Protein AF-A0A803MYC2-F1 (afdb_monomer_lite)

Foldseek 3Di:
DADDDPAQVVAEAEQEDDPPREAEAPEADEDERHEFEYAPEENYEYAFYEYEYENHEQYYDDDPVLQRYEHAEYEYAWDPPDPDDDPPRQTYKYWFFFYFYYTHPYNYHYDHQWDKAPWDWDDDPVTIGITIMTGHDD

InterPro domains:
  IPR045140 SHC SH2 domain-binding protein 1-like [PTHR14695] (2-137)

Structure (mmCIF, N/CA/C/O backbone):
data_AF-A0A803MYC2-F1
#
_entry.id   AF-A0A803MYC2-F1
#
loop_
_atom_site.group_PDB
_atom_site.id
_atom_site.type_symbol
_atom_site.label_atom_id
_atom_site.label_alt_id
_atom_site.label_comp_id
_atom_site.label_asym_id
_atom_site.label_entity_id
_atom_site.label_seq_id
_atom_site.pdbx_PDB_ins_code
_atom_site.Cartn_x
_atom_site.Cartn_y
_atom_site.Cartn_z
_atom_site.occupancy
_atom_site.B_iso_or_equiv
_atom_site.auth_seq_id
_atom_site.auth_comp_id
_atom_site.auth_asym_id
_atom_site.auth_atom_id
_atom_site.pdbx_PDB_model_num
ATOM 1 N N . MET A 1 1 ? 11.290 4.005 11.346 1.00 77.44 1 MET A N 1
ATOM 2 C CA . MET A 1 1 ? 9.933 3.462 11.573 1.00 77.44 1 MET A CA 1
ATOM 3 C C . MET A 1 1 ? 8.982 4.638 11.645 1.00 77.44 1 MET A C 1
ATOM 5 O O . MET A 1 1 ? 9.393 5.660 12.182 1.00 77.44 1 MET A O 1
ATOM 9 N N . ILE A 1 2 ? 7.780 4.513 11.087 1.00 86.00 2 ILE A N 1
ATOM 10 C CA . ILE A 1 2 ? 6.741 5.554 11.081 1.00 86.00 2 ILE A CA 1
ATOM 11 C C . ILE A 1 2 ? 5.436 4.934 11.599 1.00 86.00 2 ILE A C 1
ATOM 13 O O . ILE A 1 2 ? 5.123 3.794 11.249 1.00 86.00 2 ILE A O 1
ATOM 17 N N . GLY A 1 3 ? 4.687 5.681 12.412 1.00 86.19 3 GLY A N 1
ATOM 18 C CA . GLY A 1 3 ? 3.484 5.202 13.101 1.00 86.19 3 GLY A CA 1
ATOM 19 C C . GLY A 1 3 ? 3.797 4.582 14.466 1.00 86.19 3 GLY A C 1
ATOM 20 O O . GLY A 1 3 ? 4.847 4.869 15.043 1.00 86.19 3 GLY A O 1
ATOM 21 N N . GLY A 1 4 ? 2.891 3.741 14.975 1.00 77.50 4 GLY A N 1
ATOM 22 C CA . GLY A 1 4 ? 3.041 3.084 16.282 1.00 77.50 4 GLY A CA 1
ATOM 23 C C . GLY A 1 4 ? 1.896 3.291 17.277 1.00 77.50 4 GLY A C 1
ATOM 24 O O . GLY A 1 4 ? 2.121 3.080 18.465 1.00 77.50 4 GLY A O 1
ATOM 25 N N . GLY A 1 5 ? 0.701 3.691 16.822 1.00 76.12 5 GLY A N 1
ATOM 26 C CA . GLY A 1 5 ? -0.511 3.614 17.654 1.00 76.12 5 GLY A CA 1
ATOM 27 C C . GLY A 1 5 ? -0.858 2.164 18.009 1.00 76.12 5 GLY A C 1
ATOM 28 O O . GLY A 1 5 ? -0.330 1.234 17.396 1.00 76.12 5 GLY A O 1
ATOM 29 N N . GLU A 1 6 ? -1.748 1.932 18.970 1.00 76.88 6 GLU A N 1
ATOM 30 C CA . GLU A 1 6 ? -2.264 0.576 19.220 1.00 76.88 6 GLU A CA 1
ATOM 31 C C . GLU A 1 6 ? -3.170 0.122 18.070 1.00 76.88 6 GLU A C 1
ATOM 33 O O . GLU A 1 6 ? -3.125 -1.040 17.657 1.00 76.88 6 GLU A O 1
ATOM 38 N N . LEU A 1 7 ? -3.917 1.068 17.496 1.00 80.56 7 LEU A N 1
ATOM 39 C CA . LEU A 1 7 ? -4.782 0.879 16.337 1.00 80.56 7 LEU A CA 1
ATOM 40 C C . LEU A 1 7 ? -4.379 1.841 15.207 1.00 80.56 7 LEU A C 1
ATOM 42 O O . LEU A 1 7 ? -3.994 2.981 15.475 1.00 80.56 7 LEU A O 1
ATOM 46 N N . PRO A 1 8 ? -4.476 1.432 13.928 1.00 71.00 8 PRO A N 1
ATOM 47 C CA . PRO A 1 8 ? -4.111 2.300 12.811 1.00 71.00 8 PRO A CA 1
ATOM 48 C C . PRO A 1 8 ? -4.949 3.578 12.719 1.00 71.00 8 PRO A C 1
ATOM 50 O O . PRO A 1 8 ? -4.474 4.573 12.180 1.00 71.00 8 PRO A O 1
ATOM 53 N N . GLU A 1 9 ? -6.175 3.586 13.233 1.00 81.50 9 GLU A N 1
ATOM 54 C CA . GLU A 1 9 ? -7.069 4.748 13.225 1.00 81.50 9 GLU A CA 1
ATOM 55 C C . GLU A 1 9 ? -6.593 5.895 14.131 1.00 81.50 9 GLU A C 1
ATOM 57 O O . GLU A 1 9 ? -7.006 7.036 13.935 1.00 81.50 9 GLU A O 1
ATOM 62 N N . GLU A 1 10 ? -5.709 5.624 15.094 1.00 82.69 10 GLU A N 1
ATOM 63 C CA . GLU A 1 10 ? -5.234 6.627 16.057 1.00 82.69 10 GLU A CA 1
ATO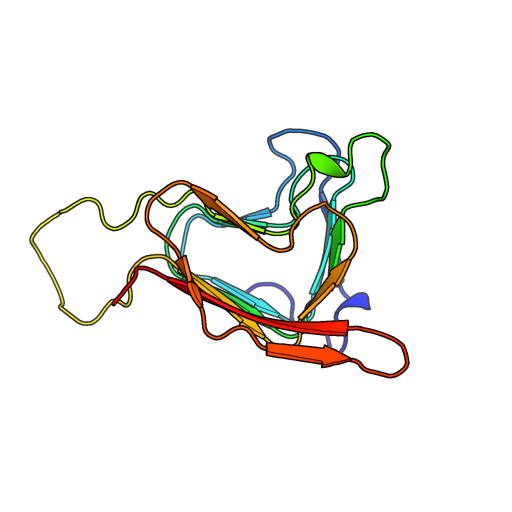M 64 C C . GLU A 1 10 ? -4.284 7.647 15.430 1.00 82.69 10 GLU A C 1
ATOM 66 O O . GLU A 1 10 ? -4.186 8.782 15.891 1.00 82.69 10 GLU A O 1
ATOM 71 N N . THR A 1 11 ? -3.573 7.258 14.370 1.00 86.75 11 THR A N 1
ATOM 72 C CA . THR A 1 11 ? -2.684 8.154 13.631 1.00 86.75 11 THR A CA 1
ATOM 73 C C . THR A 1 11 ? -3.072 8.127 12.161 1.00 86.75 11 THR A C 1
ATOM 75 O O . THR A 1 11 ? -2.972 7.095 11.501 1.00 86.75 11 THR A O 1
ATOM 78 N N . THR A 1 12 ? -3.506 9.274 11.637 1.00 90.38 12 THR A N 1
ATOM 79 C CA . THR A 1 12 ? -3.902 9.415 10.232 1.00 90.38 12 THR A CA 1
ATOM 80 C C . THR A 1 12 ? -2.995 10.408 9.516 1.00 90.38 12 THR A C 1
ATOM 82 O O . THR A 1 12 ? -2.857 11.550 9.950 1.00 90.38 12 THR A O 1
ATOM 85 N N . LEU A 1 13 ? -2.411 9.984 8.396 1.00 89.62 13 LEU A N 1
ATOM 86 C CA . LEU A 1 13 ? -1.796 10.869 7.411 1.00 89.62 13 LEU A CA 1
ATOM 87 C C . LEU A 1 13 ? -2.762 11.078 6.247 1.00 89.62 13 LEU A C 1
ATOM 89 O O . LEU A 1 13 ? -3.316 10.115 5.715 1.00 89.62 13 LEU A O 1
ATOM 93 N N . LEU A 1 14 ? -2.941 12.335 5.850 1.00 89.38 14 LEU A N 1
ATOM 94 C CA . LEU A 1 14 ? -3.751 12.712 4.699 1.00 89.38 14 LEU A CA 1
ATOM 95 C C . LEU A 1 14 ? -2.841 13.207 3.573 1.00 89.38 14 LEU A C 1
ATOM 97 O O . LEU A 1 14 ? -2.178 14.235 3.701 1.00 89.38 14 LEU A O 1
ATOM 101 N N . CYS A 1 15 ? -2.845 12.473 2.469 1.00 85.69 15 CYS A N 1
ATOM 102 C CA . CYS A 1 15 ? -2.238 12.837 1.202 1.00 85.69 15 CYS A CA 1
ATOM 103 C C . CYS A 1 15 ? -3.274 13.626 0.387 1.00 85.69 15 CYS A C 1
ATOM 105 O O . CYS A 1 15 ? -4.221 13.054 -0.159 1.00 85.69 15 CYS A O 1
ATOM 107 N N . SER A 1 16 ? -3.115 14.950 0.343 1.00 79.25 16 SER A N 1
ATOM 108 C CA . SER A 1 16 ? -3.983 15.849 -0.427 1.00 79.25 16 SER A CA 1
ATOM 109 C C . SER A 1 16 ? -3.847 15.625 -1.939 1.00 79.25 16 SER A C 1
ATOM 111 O O . SER A 1 16 ? -2.982 14.889 -2.406 1.00 79.25 16 SER A O 1
ATOM 113 N N . ARG A 1 17 ? -4.683 16.272 -2.754 1.00 73.88 17 ARG A N 1
ATOM 114 C CA . ARG A 1 17 ? -4.550 16.211 -4.221 1.00 73.88 17 ARG A CA 1
ATOM 115 C C . ARG A 1 17 ? -3.203 16.779 -4.688 1.00 73.88 17 ARG A C 1
ATOM 117 O O . ARG A 1 17 ? -2.842 17.887 -4.301 1.00 73.88 17 ARG A O 1
ATOM 124 N N . GLY A 1 18 ? -2.499 16.051 -5.555 1.00 62.53 18 GLY A N 1
ATOM 125 C CA . GLY A 1 18 ? -1.234 16.496 -6.153 1.00 62.53 18 GLY A CA 1
ATOM 126 C C . GLY A 1 18 ? -0.201 15.377 -6.284 1.00 62.53 18 GLY A C 1
ATOM 127 O O . GLY A 1 18 ? -0.225 14.400 -5.541 1.00 62.53 18 GLY A O 1
ATOM 128 N N . THR A 1 19 ? 0.722 15.512 -7.240 1.00 52.34 19 THR A N 1
ATOM 129 C CA . THR A 1 19 ? 1.775 14.512 -7.506 1.00 52.34 19 THR A CA 1
ATOM 130 C C . THR A 1 19 ? 2.791 14.381 -6.372 1.00 52.34 19 THR A C 1
ATOM 132 O O . THR A 1 19 ? 3.382 13.315 -6.219 1.00 52.34 19 THR A O 1
ATOM 135 N N . ASP A 1 20 ? 2.947 15.430 -5.561 1.00 61.88 20 ASP A N 1
ATOM 136 C CA . ASP A 1 20 ? 3.912 15.497 -4.453 1.00 61.88 20 ASP A CA 1
ATOM 137 C C . ASP A 1 20 ? 3.291 15.116 -3.100 1.00 61.88 20 ASP A C 1
ATOM 139 O O . ASP A 1 20 ? 3.931 15.224 -2.057 1.00 61.88 20 ASP A O 1
ATOM 143 N N . SER A 1 21 ? 2.027 14.690 -3.096 1.00 73.69 21 SER A N 1
ATOM 144 C CA . SER A 1 21 ? 1.264 14.521 -1.860 1.00 73.69 21 SER A CA 1
ATOM 145 C C . SER A 1 21 ? 1.349 13.121 -1.258 1.00 73.69 21 SER A C 1
ATOM 147 O O . SER A 1 21 ? 0.896 12.920 -0.133 1.00 73.69 21 SER A O 1
ATOM 149 N N . ALA A 1 22 ? 1.902 12.145 -1.984 1.00 83.62 22 ALA A N 1
ATOM 150 C CA . ALA A 1 22 ? 2.085 10.790 -1.471 1.00 83.62 22 ALA A CA 1
ATOM 151 C C . ALA A 1 22 ? 3.172 10.753 -0.389 1.00 83.62 22 ALA A C 1
ATOM 153 O O . ALA A 1 22 ? 4.143 11.509 -0.435 1.00 83.62 22 ALA A O 1
ATOM 154 N N . LEU A 1 23 ? 3.063 9.814 0.555 1.00 89.81 23 LEU A N 1
ATOM 155 C CA . LEU A 1 23 ? 4.170 9.554 1.469 1.00 89.81 23 LEU A CA 1
ATOM 156 C C . LEU A 1 23 ? 5.293 8.857 0.686 1.00 89.81 23 LEU A C 1
ATOM 158 O O . LEU A 1 23 ? 5.188 7.672 0.353 1.00 89.81 23 LEU A O 1
ATOM 162 N N . GLU A 1 24 ? 6.345 9.609 0.361 1.00 92.38 24 GLU A N 1
ATOM 163 C CA . GLU A 1 24 ? 7.475 9.129 -0.433 1.00 92.38 24 GLU A CA 1
ATOM 164 C C . GLU A 1 24 ? 8.565 8.485 0.436 1.00 92.38 24 GLU A C 1
ATOM 166 O O . GLU A 1 24 ? 9.041 9.037 1.429 1.00 92.38 24 GLU A O 1
ATOM 171 N N . LEU A 1 25 ? 8.962 7.277 0.043 1.00 92.12 25 LEU A N 1
ATOM 172 C CA . LEU A 1 25 ? 9.864 6.392 0.768 1.00 92.12 25 LEU A CA 1
ATOM 173 C C . LEU A 1 25 ? 11.133 6.193 -0.067 1.00 92.12 25 LEU A C 1
ATOM 175 O O . LEU A 1 25 ? 11.157 5.413 -1.023 1.00 92.12 25 LEU A O 1
ATOM 179 N N . LEU A 1 26 ? 12.188 6.917 0.311 1.00 90.69 26 LEU A N 1
ATOM 180 C CA . LEU A 1 26 ? 13.483 6.946 -0.384 1.00 90.69 26 LEU A CA 1
ATOM 181 C C . LEU A 1 26 ? 14.527 5.979 0.206 1.00 90.69 26 LEU A C 1
ATOM 183 O O . LEU A 1 26 ? 15.666 5.933 -0.260 1.00 90.69 26 LEU A O 1
ATOM 187 N N . SER A 1 27 ? 14.170 5.240 1.255 1.00 89.00 27 SER A N 1
ATOM 188 C CA . SER A 1 27 ? 15.051 4.297 1.942 1.00 89.00 27 SER A CA 1
ATOM 189 C C . SER A 1 27 ? 14.252 3.187 2.622 1.00 89.00 27 SER A C 1
ATOM 191 O O . SER A 1 27 ? 13.026 3.256 2.745 1.00 89.00 27 SER A O 1
ATOM 193 N N . THR A 1 28 ? 14.964 2.164 3.104 1.00 92.50 28 THR A N 1
ATOM 194 C CA . THR A 1 28 ? 14.363 1.077 3.879 1.00 92.50 28 THR A CA 1
ATOM 195 C C . THR A 1 28 ? 13.626 1.620 5.097 1.00 92.50 28 THR A C 1
ATOM 197 O O . THR A 1 28 ? 14.217 2.251 5.975 1.00 92.50 28 THR A O 1
ATOM 200 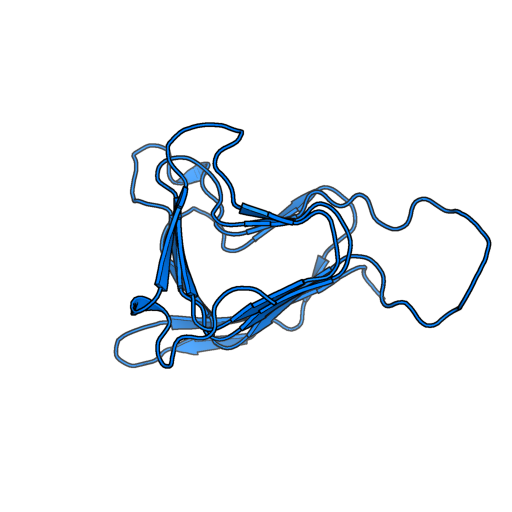N N . CYS A 1 29 ? 12.331 1.333 5.178 1.00 92.12 29 CYS A N 1
ATOM 201 C CA . CYS A 1 29 ? 11.473 1.824 6.239 1.00 92.12 29 CYS A CA 1
ATOM 202 C C . CYS A 1 29 ? 10.401 0.798 6.600 1.00 92.12 29 CYS A C 1
ATOM 204 O O . CYS A 1 29 ? 9.988 -0.034 5.794 1.00 92.12 29 CYS A O 1
ATOM 206 N N . LYS A 1 30 ? 9.923 0.906 7.837 1.00 95.50 30 LYS A N 1
ATOM 207 C CA . LYS A 1 30 ? 8.765 0.178 8.337 1.00 95.50 30 LYS A CA 1
ATOM 208 C C . LYS A 1 30 ? 7.687 1.177 8.736 1.00 95.50 30 LYS A C 1
ATOM 210 O O . LYS A 1 30 ? 7.971 2.081 9.528 1.00 95.50 30 LYS A O 1
ATOM 215 N N . ILE A 1 31 ? 6.486 0.983 8.213 1.00 95.25 31 ILE A N 1
ATOM 216 C CA . ILE A 1 31 ? 5.272 1.710 8.569 1.00 95.25 31 ILE A CA 1
ATOM 217 C C . ILE A 1 31 ? 4.376 0.735 9.324 1.00 95.25 31 ILE A C 1
ATOM 219 O O . ILE A 1 31 ? 4.105 -0.359 8.823 1.00 95.25 31 ILE A O 1
ATOM 223 N N . THR A 1 32 ? 3.953 1.109 10.529 1.00 95.56 32 THR A N 1
ATOM 224 C CA . THR A 1 32 ? 3.104 0.254 11.365 1.00 95.56 32 THR A CA 1
ATOM 225 C C . THR A 1 32 ? 1.973 1.019 12.008 1.00 95.56 32 THR A C 1
ATOM 227 O O . THR A 1 32 ? 2.204 2.134 12.475 1.00 95.56 32 THR A O 1
ATOM 230 N N . ASN A 1 33 ? 0.808 0.383 12.131 1.00 93.81 33 ASN A N 1
ATOM 231 C CA . ASN A 1 33 ? -0.324 0.893 12.909 1.00 93.81 33 ASN A CA 1
ATOM 232 C C . ASN A 1 33 ? -0.620 2.358 12.559 1.00 93.81 33 ASN A C 1
ATOM 234 O O . ASN A 1 33 ? -0.600 3.247 13.411 1.00 93.81 33 ASN A O 1
ATOM 238 N N . LEU A 1 34 ? -0.818 2.599 11.263 1.00 94.31 34 LEU A N 1
ATOM 239 C CA . LEU A 1 34 ? -1.053 3.917 10.694 1.00 94.31 34 LEU A CA 1
ATOM 240 C C . LEU A 1 34 ? -2.179 3.846 9.663 1.00 94.31 34 LEU A C 1
ATOM 242 O O . LEU A 1 34 ? -2.250 2.893 8.881 1.00 94.31 34 LEU A O 1
ATOM 246 N N . THR A 1 35 ? -3.012 4.881 9.625 1.00 95.06 35 THR A N 1
ATOM 247 C CA . THR A 1 35 ? -3.931 5.138 8.518 1.00 95.06 35 THR A CA 1
ATOM 248 C C . THR A 1 35 ? -3.302 6.141 7.558 1.00 95.06 35 THR A C 1
ATOM 250 O O . THR A 1 35 ? -2.866 7.213 7.971 1.00 95.06 35 THR A O 1
ATOM 253 N N . VAL A 1 36 ? -3.267 5.818 6.268 1.00 94.00 36 VAL A N 1
ATOM 254 C CA . VAL A 1 36 ? -2.875 6.757 5.210 1.00 94.00 36 VAL A CA 1
ATOM 255 C C . VAL A 1 36 ? -4.037 6.879 4.240 1.00 94.00 36 VAL A C 1
ATOM 257 O O . VAL A 1 36 ? -4.502 5.870 3.709 1.00 94.00 36 VAL A O 1
ATOM 260 N N . LYS A 1 37 ? -4.516 8.105 4.037 1.00 92.81 37 LYS A N 1
ATOM 261 C CA . LYS A 1 37 ? -5.617 8.413 3.123 1.00 92.81 37 LYS A CA 1
ATOM 262 C C . LYS A 1 37 ? -5.119 9.240 1.951 1.00 92.81 37 LYS A C 1
ATOM 264 O O . LYS A 1 37 ? -4.343 10.163 2.174 1.00 92.81 37 LYS A O 1
ATOM 269 N N . ALA A 1 38 ? -5.577 8.948 0.741 1.00 89.94 38 ALA A N 1
ATOM 270 C CA . ALA A 1 38 ? -5.231 9.702 -0.462 1.00 89.94 38 ALA A CA 1
ATOM 271 C C . ALA A 1 38 ? -6.485 10.057 -1.268 1.00 89.94 38 ALA A C 1
ATOM 273 O O . ALA A 1 38 ? -7.266 9.165 -1.581 1.00 89.94 38 ALA A O 1
ATOM 274 N N . GLU A 1 39 ? -6.655 11.333 -1.628 1.00 83.00 39 GLU A N 1
ATOM 275 C CA . GLU A 1 39 ? -7.837 11.805 -2.376 1.00 83.00 39 GLU A CA 1
ATOM 276 C C . GLU A 1 39 ? -7.720 11.563 -3.896 1.00 83.00 39 GLU A C 1
ATOM 278 O O . GLU A 1 39 ? -8.639 11.059 -4.524 1.00 83.00 39 GLU A O 1
ATOM 283 N N . LEU A 1 40 ? -6.573 11.894 -4.508 1.00 78.38 40 LEU A N 1
ATOM 284 C CA . LEU A 1 40 ? -6.288 11.668 -5.937 1.00 78.38 40 LEU A CA 1
ATOM 285 C C . LEU A 1 40 ? -4.821 11.266 -6.112 1.00 78.38 40 LEU A C 1
ATOM 287 O O . LEU A 1 40 ? -3.967 12.095 -6.435 1.00 78.38 40 LEU A O 1
ATOM 291 N N . GLY A 1 41 ? -4.514 9.995 -5.848 1.00 82.81 41 GLY A N 1
ATOM 292 C CA . GLY A 1 41 ? -3.152 9.479 -5.941 1.00 82.81 41 GLY A CA 1
ATOM 293 C C . GLY A 1 41 ? -2.937 8.167 -5.195 1.00 82.81 41 GLY A C 1
ATOM 294 O O . GLY A 1 41 ? -3.861 7.384 -4.976 1.00 82.81 41 GLY A O 1
ATOM 295 N N . CYS A 1 42 ? -1.683 7.927 -4.813 1.00 88.50 42 CYS A N 1
ATOM 296 C CA . CYS A 1 42 ? -1.292 6.785 -3.993 1.00 88.50 42 CYS A CA 1
ATOM 297 C C . CYS A 1 42 ? -1.087 7.200 -2.535 1.00 88.50 42 CYS A C 1
ATOM 299 O O . CYS A 1 42 ? -0.735 8.341 -2.246 1.00 88.50 42 CYS A O 1
ATOM 301 N N . CYS A 1 43 ? -1.285 6.260 -1.613 1.00 93.38 43 CYS A N 1
ATOM 302 C CA . CYS A 1 43 ? -0.957 6.465 -0.205 1.00 93.38 43 CYS A CA 1
ATOM 303 C C . CYS A 1 43 ? 0.564 6.461 -0.009 1.00 93.38 43 CYS A C 1
ATOM 305 O O . CYS A 1 43 ? 1.117 7.308 0.690 1.00 93.38 43 CYS A O 1
ATOM 307 N N . LEU A 1 44 ? 1.238 5.489 -0.631 1.00 94.50 44 LEU A N 1
ATOM 308 C CA . LEU A 1 44 ? 2.658 5.218 -0.440 1.00 94.50 44 LEU A CA 1
ATOM 309 C C . LEU A 1 44 ? 3.377 5.160 -1.787 1.00 94.50 44 LEU A C 1
ATOM 311 O O . LEU A 1 44 ? 3.036 4.336 -2.641 1.00 94.50 44 LEU A O 1
ATOM 315 N N . LEU A 1 45 ? 4.423 5.973 -1.927 1.00 93.62 45 LEU A N 1
ATOM 316 C CA . LEU A 1 45 ? 5.314 5.970 -3.082 1.00 93.62 45 LEU A CA 1
ATOM 317 C C . LEU A 1 45 ? 6.692 5.442 -2.678 1.00 93.62 45 LEU A C 1
ATOM 319 O O . LEU A 1 45 ? 7.503 6.139 -2.078 1.00 93.62 45 LEU A O 1
ATOM 323 N N . HIS A 1 46 ? 6.971 4.192 -3.021 1.00 93.44 46 HIS A N 1
ATOM 324 C CA . HIS A 1 46 ? 8.243 3.538 -2.748 1.00 93.44 46 HIS A CA 1
ATOM 325 C C . HIS A 1 46 ? 9.233 3.751 -3.900 1.00 93.44 46 HIS A C 1
ATOM 327 O O . HIS A 1 46 ? 8.941 3.423 -5.054 1.00 93.44 46 HIS A O 1
ATOM 333 N N . ARG A 1 47 ? 10.415 4.293 -3.596 1.00 91.06 47 ARG A N 1
ATOM 334 C CA . ARG A 1 47 ? 11.450 4.632 -4.589 1.00 91.06 47 ARG A CA 1
ATOM 335 C C . ARG A 1 47 ? 12.719 3.797 -4.453 1.00 91.06 47 ARG A C 1
ATOM 337 O O . ARG A 1 47 ? 13.390 3.584 -5.457 1.00 91.06 47 ARG A O 1
ATOM 344 N 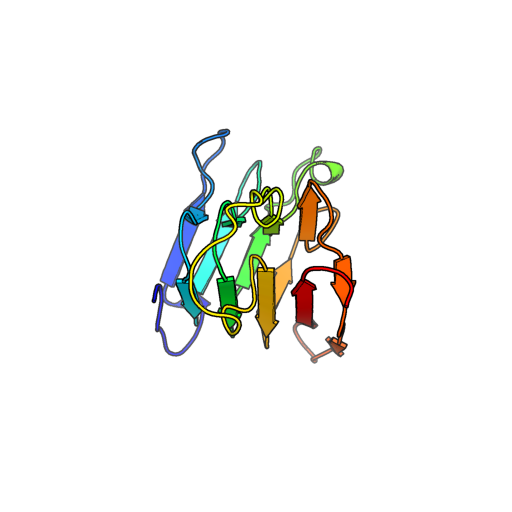N . SER A 1 48 ? 13.062 3.356 -3.241 1.00 89.25 48 SER A N 1
ATOM 345 C CA . SER A 1 48 ? 14.318 2.652 -2.948 1.00 89.25 48 SER A CA 1
ATOM 346 C C . SER A 1 48 ? 14.270 1.956 -1.582 1.00 89.25 48 SER A C 1
ATOM 348 O O . SER A 1 48 ? 13.664 2.473 -0.641 1.00 89.25 48 SER A O 1
ATOM 350 N N . GLY A 1 49 ? 14.976 0.832 -1.454 1.00 90.44 49 GLY A N 1
ATOM 351 C CA . GLY A 1 49 ? 15.097 0.045 -0.233 1.00 90.44 49 GLY A CA 1
ATOM 352 C C . GLY A 1 49 ? 13.977 -0.978 -0.034 1.00 90.44 49 GLY A C 1
ATOM 353 O O . GLY A 1 49 ? 13.308 -1.426 -0.968 1.00 90.44 49 GLY A O 1
ATOM 354 N N . ARG A 1 50 ? 13.800 -1.396 1.223 1.00 92.06 50 ARG A N 1
ATOM 355 C CA . ARG A 1 50 ? 12.714 -2.287 1.647 1.00 92.06 50 ARG A CA 1
ATOM 356 C C . ARG A 1 50 ? 11.633 -1.500 2.381 1.00 92.06 50 ARG A C 1
ATOM 358 O O . ARG A 1 50 ? 11.893 -0.936 3.442 1.00 92.06 50 ARG A O 1
ATOM 365 N N . LEU A 1 51 ? 10.411 -1.521 1.864 1.00 95.25 51 LEU A N 1
ATOM 366 C CA . LEU A 1 51 ? 9.242 -0.971 2.542 1.00 95.25 51 LEU A CA 1
ATOM 367 C C . LEU A 1 51 ? 8.454 -2.094 3.221 1.00 95.25 51 LEU A C 1
ATOM 369 O O . LEU A 1 51 ? 7.921 -2.976 2.557 1.00 95.25 51 LEU A O 1
ATOM 373 N N . ILE A 1 52 ? 8.352 -2.048 4.545 1.00 97.12 52 ILE A N 1
ATOM 374 C CA . ILE A 1 52 ? 7.544 -2.983 5.333 1.00 97.12 52 ILE A CA 1
ATOM 375 C C . ILE A 1 52 ? 6.296 -2.246 5.818 1.00 97.12 52 ILE A C 1
ATOM 377 O O . ILE A 1 52 ? 6.409 -1.253 6.533 1.00 97.12 52 ILE A O 1
ATOM 381 N N . ILE A 1 53 ? 5.118 -2.737 5.454 1.00 97.69 53 ILE A N 1
ATOM 382 C CA . ILE A 1 53 ? 3.817 -2.181 5.831 1.00 97.69 53 ILE A CA 1
ATOM 383 C C . ILE A 1 53 ? 3.117 -3.219 6.699 1.00 97.69 53 ILE A C 1
ATOM 385 O O . ILE A 1 53 ? 2.841 -4.326 6.236 1.00 97.69 53 ILE A O 1
ATOM 389 N N . ASP A 1 54 ? 2.847 -2.878 7.955 1.00 97.06 54 ASP A N 1
ATOM 390 C CA . ASP A 1 54 ? 2.267 -3.820 8.908 1.00 97.06 54 ASP A CA 1
ATOM 391 C C . ASP A 1 54 ? 1.107 -3.219 9.696 1.00 97.06 54 ASP A C 1
ATOM 393 O O . ASP A 1 54 ? 1.242 -2.158 10.298 1.00 97.06 54 ASP A O 1
ATOM 397 N N . SER A 1 55 ? -0.019 -3.930 9.749 1.00 95.69 55 SER A N 1
ATOM 398 C CA . SER A 1 55 ? -1.182 -3.528 10.555 1.00 95.69 55 SER A CA 1
ATOM 399 C C . SER A 1 55 ? -1.693 -2.111 10.229 1.00 95.69 55 SER A C 1
ATOM 401 O O . SER A 1 55 ? -2.135 -1.382 11.114 1.00 95.69 55 SER A O 1
ATOM 403 N N . CYS A 1 56 ? -1.610 -1.698 8.961 1.00 96.50 56 CYS A N 1
ATOM 404 C CA . CYS A 1 56 ? -2.026 -0.369 8.506 1.00 96.50 56 CYS A CA 1
ATOM 405 C C . CYS A 1 56 ? -3.435 -0.369 7.886 1.00 96.50 56 CYS A C 1
ATOM 407 O O . CYS A 1 56 ? -4.007 -1.420 7.578 1.00 96.50 56 CYS A O 1
ATOM 409 N N . LEU A 1 57 ? -3.968 0.831 7.654 1.00 95.88 57 LEU A N 1
ATOM 410 C CA . LEU A 1 57 ? -5.102 1.082 6.763 1.00 95.88 57 LEU A CA 1
ATOM 411 C C . LEU A 1 57 ? -4.653 2.032 5.649 1.00 95.88 57 LEU A C 1
ATOM 413 O O . LEU A 1 57 ? -4.275 3.169 5.919 1.00 95.88 57 LEU A O 1
ATOM 417 N N . LEU A 1 58 ? -4.685 1.569 4.402 1.00 95.38 58 LEU A N 1
ATOM 418 C CA . LEU A 1 58 ? -4.433 2.401 3.228 1.00 95.38 58 LEU A CA 1
ATOM 419 C C . LEU A 1 58 ? -5.760 2.637 2.515 1.00 95.38 58 LEU A C 1
ATOM 421 O O . LEU A 1 58 ? -6.398 1.673 2.092 1.00 95.38 58 LEU A O 1
ATOM 425 N N . GLN A 1 59 ? -6.171 3.896 2.405 1.00 93.25 59 GLN A N 1
ATOM 426 C CA . GLN A 1 59 ? -7.467 4.268 1.852 1.00 93.25 59 GLN A CA 1
ATOM 427 C C . GLN A 1 59 ? -7.284 5.268 0.711 1.00 93.25 59 GLN A C 1
ATOM 429 O O . GLN A 1 59 ? -6.948 6.429 0.938 1.00 93.25 59 GLN A O 1
ATOM 434 N N . CYS A 1 60 ? -7.544 4.833 -0.516 1.00 89.88 60 CYS A N 1
ATOM 435 C CA . CYS A 1 60 ? -7.786 5.759 -1.616 1.00 89.88 60 CYS A CA 1
ATOM 436 C C . CYS A 1 60 ? -9.260 6.175 -1.570 1.00 89.88 60 CYS A C 1
ATOM 438 O O . CYS A 1 60 ? -10.147 5.327 -1.458 1.00 89.88 60 CYS A O 1
ATOM 440 N N . GLU A 1 61 ? -9.517 7.476 -1.586 1.00 83.00 61 GLU A N 1
ATOM 441 C CA . GLU A 1 61 ? -10.867 8.029 -1.587 1.00 83.00 61 GLU A CA 1
ATOM 442 C C . GLU A 1 61 ? -11.582 7.680 -2.895 1.00 83.00 61 GLU A C 1
ATOM 444 O O . GLU A 1 61 ? -10.940 7.567 -3.935 1.00 83.00 61 GLU A O 1
ATOM 449 N N . THR A 1 62 ? -12.895 7.452 -2.818 1.00 70.19 62 THR A N 1
ATOM 450 C CA . THR A 1 62 ? -13.715 7.054 -3.967 1.00 70.19 62 THR A CA 1
ATOM 451 C C . THR A 1 62 ? -14.021 8.274 -4.831 1.00 70.19 62 THR A C 1
ATOM 453 O O . THR A 1 62 ? -14.795 9.145 -4.431 1.00 70.19 62 THR A O 1
ATOM 456 N N . ASP A 1 63 ? -13.439 8.319 -6.019 1.00 72.19 63 ASP A N 1
ATOM 457 C CA . ASP A 1 63 ? -13.556 9.381 -7.013 1.00 72.19 63 ASP A CA 1
ATOM 458 C C . ASP A 1 63 ? -13.914 8.782 -8.394 1.00 72.19 63 ASP A C 1
ATOM 460 O O . ASP A 1 63 ? -13.589 7.626 -8.682 1.00 72.19 63 ASP A O 1
ATOM 464 N N . PRO A 1 64 ? -14.565 9.525 -9.313 1.00 74.00 64 PRO A N 1
ATOM 465 C CA . PRO A 1 64 ? -14.789 9.062 -10.687 1.00 74.00 64 PRO A CA 1
ATOM 466 C C . PRO A 1 64 ? -13.523 8.571 -11.418 1.00 74.00 64 PRO A C 1
ATOM 468 O O . PRO A 1 64 ? -13.632 7.834 -12.402 1.00 74.00 64 PRO A O 1
ATOM 471 N N . LEU A 1 65 ? -12.333 8.958 -10.951 1.00 70.75 65 LEU A N 1
ATOM 472 C CA . LEU A 1 65 ? -11.030 8.532 -11.454 1.00 70.75 65 LEU A CA 1
ATOM 473 C C . LEU A 1 65 ? -10.378 7.399 -10.639 1.00 70.75 65 LEU A C 1
ATOM 475 O O . LEU A 1 65 ? -9.186 7.147 -10.807 1.00 70.75 65 LEU A O 1
ATOM 479 N N . ASP A 1 66 ? -11.134 6.660 -9.821 1.00 71.19 66 ASP A N 1
ATOM 480 C CA . ASP A 1 66 ? -10.648 5.542 -8.988 1.00 71.19 66 ASP A CA 1
ATOM 481 C C . ASP A 1 66 ? -9.831 4.490 -9.740 1.00 71.19 66 ASP A C 1
ATOM 483 O O . ASP A 1 66 ? -8.950 3.841 -9.169 1.00 71.19 66 ASP A O 1
ATOM 487 N N . TYR A 1 67 ? -10.087 4.331 -11.040 1.00 68.62 67 TYR A N 1
ATOM 488 C CA . TYR A 1 67 ? -9.330 3.427 -11.901 1.00 68.62 67 TYR A CA 1
ATOM 489 C C . TYR A 1 67 ? -7.845 3.826 -12.050 1.00 68.62 67 TYR A C 1
ATOM 491 O O . TYR A 1 67 ? -7.026 3.000 -12.459 1.00 68.62 67 TYR A O 1
ATOM 499 N N . LEU A 1 68 ? -7.497 5.076 -11.723 1.00 72.06 68 LEU A N 1
ATOM 500 C CA . LEU A 1 68 ? -6.134 5.617 -11.706 1.00 72.06 68 LEU A CA 1
ATOM 501 C C . LEU A 1 68 ? -5.465 5.502 -10.329 1.00 72.06 68 LEU A C 1
ATOM 503 O O . LEU A 1 68 ? -4.242 5.619 -10.235 1.00 72.06 68 LEU A O 1
ATOM 507 N N . SER A 1 69 ? -6.243 5.257 -9.275 1.00 82.56 69 SER A N 1
ATOM 508 C CA . SER A 1 69 ? -5.757 5.214 -7.899 1.00 82.56 69 SER A CA 1
ATOM 509 C C . SER A 1 69 ? -5.209 3.831 -7.552 1.00 82.56 69 SER A C 1
ATOM 511 O O . SER A 1 69 ? -5.826 2.793 -7.809 1.00 82.56 69 SER A O 1
ATOM 513 N N . CYS A 1 70 ? -4.027 3.815 -6.941 1.00 89.88 70 CYS A N 1
ATOM 514 C CA . CYS A 1 70 ? -3.382 2.609 -6.438 1.00 89.88 70 CYS A CA 1
ATOM 515 C C . CYS A 1 70 ? -2.720 2.939 -5.096 1.00 89.88 70 CYS A C 1
ATOM 517 O O . CYS A 1 70 ? -1.801 3.758 -5.086 1.00 89.88 70 CYS A O 1
ATOM 519 N N . PRO A 1 71 ? -3.134 2.332 -3.970 1.00 93.06 71 PRO A N 1
ATOM 520 C CA . PRO A 1 71 ? -2.656 2.720 -2.645 1.00 93.06 71 PRO A CA 1
ATOM 521 C C . PRO A 1 71 ? -1.139 2.622 -2.495 1.00 93.06 71 PRO A C 1
ATOM 523 O O . PRO A 1 71 ? -0.525 3.502 -1.894 1.00 93.06 71 PRO A O 1
ATOM 526 N N . ILE A 1 72 ? -0.521 1.589 -3.070 1.00 95.00 72 ILE A N 1
ATOM 527 C CA . ILE A 1 72 ? 0.930 1.401 -3.046 1.00 95.00 72 ILE A CA 1
ATOM 528 C C . ILE A 1 72 ? 1.466 1.506 -4.469 1.00 95.00 72 ILE A C 1
ATOM 530 O O . ILE A 1 72 ? 1.056 0.755 -5.354 1.00 95.00 72 ILE A O 1
ATOM 534 N N . VAL A 1 73 ? 2.432 2.390 -4.689 1.00 93.25 73 VAL A N 1
ATOM 535 C CA . VAL A 1 73 ? 3.165 2.485 -5.953 1.00 93.25 73 VAL A CA 1
ATOM 536 C C . VAL A 1 73 ? 4.646 2.290 -5.664 1.00 93.25 73 VAL A C 1
ATOM 538 O O . VAL A 1 73 ? 5.242 3.030 -4.888 1.00 93.25 73 VAL A O 1
ATOM 541 N N . SER A 1 74 ? 5.259 1.292 -6.292 1.00 92.25 74 SER A N 1
ATOM 542 C CA . SER A 1 74 ? 6.698 1.047 -6.219 1.00 92.25 74 SER A CA 1
ATOM 543 C C . SER A 1 74 ? 7.334 1.394 -7.556 1.00 92.25 74 SER A C 1
ATOM 545 O O . SER A 1 74 ? 7.057 0.752 -8.568 1.00 92.25 74 SER A O 1
ATOM 547 N N . THR A 1 75 ? 8.188 2.415 -7.557 1.00 90.94 75 THR A N 1
ATOM 548 C CA . THR A 1 75 ? 8.895 2.888 -8.757 1.00 90.94 75 THR A CA 1
ATOM 549 C C . THR A 1 75 ? 10.374 2.526 -8.789 1.00 90.94 75 THR A C 1
ATOM 551 O O . THR A 1 75 ? 11.111 2.986 -9.659 1.00 90.94 75 THR A O 1
ATOM 554 N N . THR A 1 76 ? 10.829 1.704 -7.842 1.00 84.00 76 THR A N 1
ATOM 555 C CA . THR A 1 76 ? 12.201 1.199 -7.865 1.00 84.00 76 THR A CA 1
ATOM 556 C C . THR A 1 76 ? 12.480 0.441 -9.162 1.00 84.00 76 THR A C 1
ATOM 558 O O . THR A 1 76 ? 11.752 -0.465 -9.570 1.00 84.00 76 THR A O 1
ATOM 561 N N . THR A 1 77 ? 13.594 0.794 -9.789 1.00 71.06 77 THR A N 1
ATOM 562 C CA . THR A 1 77 ? 14.101 0.155 -10.998 1.00 71.06 77 THR A CA 1
ATOM 563 C C . THR A 1 77 ? 15.177 -0.877 -10.665 1.00 71.06 77 THR A C 1
ATOM 565 O O . THR A 1 77 ? 16.213 -0.903 -11.320 1.00 71.06 77 THR A O 1
ATOM 568 N N . GLY A 1 78 ? 14.972 -1.698 -9.633 1.00 61.34 78 GLY A N 1
ATOM 569 C CA . GLY A 1 78 ? 15.902 -2.750 -9.221 1.00 61.34 78 GLY A CA 1
ATOM 570 C C . GLY A 1 78 ? 17.330 -2.275 -8.915 1.00 61.34 78 GLY A C 1
ATOM 571 O O . GLY A 1 78 ? 17.642 -1.082 -8.983 1.00 61.34 78 GLY A O 1
ATOM 572 N N . PRO A 1 79 ? 18.248 -3.194 -8.572 1.00 57.16 79 PRO A N 1
ATOM 573 C CA . PRO A 1 79 ? 19.620 -2.807 -8.302 1.00 57.16 79 PRO A CA 1
ATOM 574 C C . PRO A 1 79 ? 20.233 -2.236 -9.584 1.00 57.16 79 PRO A C 1
ATOM 576 O O . PRO A 1 79 ? 20.476 -2.957 -10.556 1.00 57.16 79 PRO A O 1
ATOM 579 N N . LYS A 1 80 ? 20.540 -0.932 -9.578 1.00 54.38 80 LYS A N 1
ATOM 580 C CA . LYS A 1 80 ? 21.551 -0.375 -10.483 1.00 54.38 80 LYS A CA 1
ATOM 581 C C . LYS A 1 80 ? 22.786 -1.234 -10.257 1.00 54.38 80 LYS A C 1
ATOM 583 O O . LYS A 1 80 ? 23.306 -1.234 -9.147 1.00 54.38 80 LYS A O 1
ATOM 588 N N . LYS A 1 81 ? 23.196 -2.026 -11.252 1.00 46.75 81 LYS A N 1
ATOM 589 C CA . LYS A 1 81 ? 24.387 -2.881 -11.180 1.00 46.75 81 LYS A CA 1
ATOM 590 C C . LYS A 1 81 ? 25.610 -2.024 -10.818 1.00 46.75 81 LYS A C 1
ATOM 592 O O . LYS A 1 81 ? 26.314 -1.560 -11.707 1.00 46.75 81 LYS A O 1
ATOM 597 N N . LEU A 1 82 ? 25.868 -1.813 -9.531 1.00 49.81 82 LEU A N 1
ATOM 598 C CA . LEU A 1 82 ? 27.182 -1.462 -9.023 1.00 49.81 82 LEU A CA 1
ATOM 599 C C . LEU A 1 82 ? 27.780 -2.752 -8.461 1.00 49.81 82 LEU A C 1
ATOM 601 O O . LEU A 1 82 ? 27.241 -3.313 -7.504 1.00 49.81 82 LEU A O 1
ATOM 605 N N . PRO A 1 83 ? 28.856 -3.270 -9.070 1.00 47.31 83 PRO A N 1
ATOM 606 C CA . PRO A 1 83 ? 29.464 -4.516 -8.653 1.00 47.31 83 PRO A CA 1
ATOM 607 C C . PRO A 1 83 ? 30.402 -4.247 -7.476 1.00 47.31 83 PRO A C 1
ATOM 609 O O . PRO A 1 83 ? 31.610 -4.240 -7.661 1.00 47.31 83 PRO A O 1
ATOM 612 N N . SER A 1 84 ? 29.885 -4.002 -6.271 1.00 49.94 84 SER A N 1
ATOM 613 C CA . SER A 1 84 ? 30.716 -4.072 -5.061 1.00 49.94 84 SER A CA 1
ATOM 614 C C . SER A 1 84 ? 29.908 -3.904 -3.774 1.00 49.94 84 SER A C 1
ATOM 616 O O . SER A 1 84 ? 29.266 -2.876 -3.585 1.00 49.94 84 SER A O 1
ATOM 618 N N . LEU A 1 85 ? 30.120 -4.869 -2.869 1.00 46.09 85 LEU A N 1
ATOM 619 C CA . LEU A 1 85 ? 29.898 -4.872 -1.413 1.00 46.09 85 LEU A CA 1
ATOM 620 C C . LEU A 1 85 ? 28.603 -5.540 -0.903 1.00 46.09 85 LEU A C 1
ATOM 622 O O . LEU A 1 85 ? 27.527 -4.960 -0.846 1.00 46.09 85 LEU A O 1
ATOM 626 N N .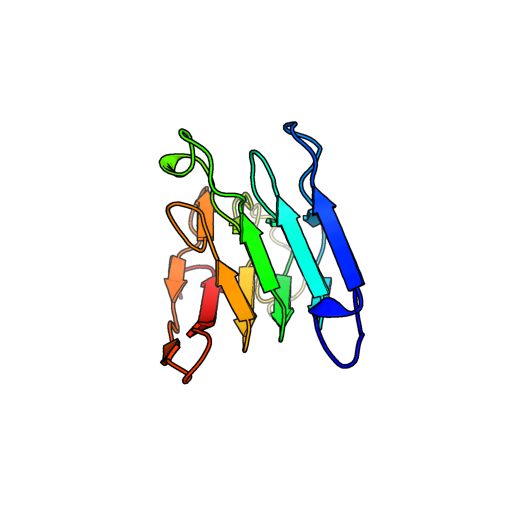 SER A 1 86 ? 28.813 -6.759 -0.391 1.00 42.28 86 SER A N 1
ATOM 627 C CA . SER A 1 86 ? 27.965 -7.578 0.494 1.00 42.28 86 SER A CA 1
ATOM 628 C C . SER A 1 86 ? 26.714 -8.235 -0.113 1.00 42.28 86 SER A C 1
ATOM 630 O O . SER A 1 86 ? 25.663 -7.640 -0.318 1.00 42.28 86 SER A O 1
ATOM 632 N N . SER A 1 87 ? 26.834 -9.543 -0.325 1.00 45.47 87 SER A N 1
ATOM 633 C CA . SER A 1 87 ? 25.877 -10.478 -0.922 1.00 45.47 87 SER A CA 1
ATOM 634 C C . SER A 1 87 ? 24.662 -10.839 -0.049 1.00 45.47 87 SER A C 1
ATOM 636 O O . SER A 1 87 ? 24.163 -11.950 -0.166 1.00 45.47 87 SER A O 1
ATOM 638 N N . ASN A 1 88 ? 24.185 -9.947 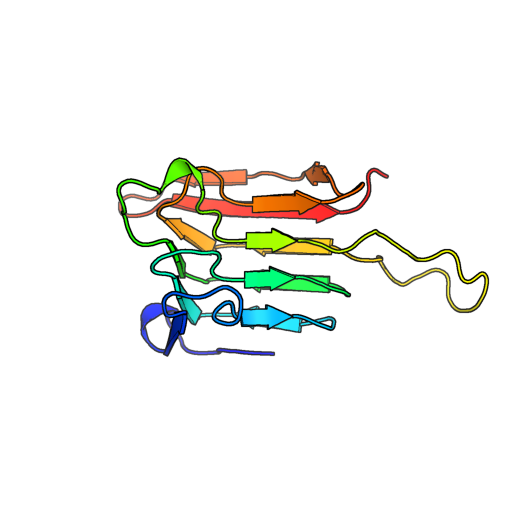0.826 1.00 45.59 88 ASN A N 1
ATOM 639 C CA . ASN A 1 88 ? 23.064 -10.243 1.735 1.00 45.59 88 ASN A CA 1
ATOM 640 C C . ASN A 1 88 ? 21.977 -9.158 1.794 1.00 45.59 88 ASN A C 1
ATOM 642 O O . ASN A 1 88 ? 20.982 -9.346 2.500 1.00 45.59 88 ASN A O 1
ATOM 646 N N . SER A 1 89 ? 22.103 -8.042 1.065 1.00 51.88 89 SER A N 1
ATOM 647 C CA . SER A 1 89 ? 20.976 -7.119 0.940 1.00 51.88 89 SER A CA 1
ATOM 648 C C . SER A 1 89 ? 19.962 -7.703 -0.044 1.00 51.88 89 SER A C 1
ATOM 650 O O . SER A 1 89 ? 20.077 -7.608 -1.264 1.00 51.88 89 SER A O 1
ATOM 652 N N . ARG A 1 90 ? 18.933 -8.341 0.520 1.00 63.97 90 ARG A N 1
ATOM 653 C CA . ARG A 1 90 ? 17.600 -8.408 -0.084 1.00 63.97 90 ARG A CA 1
ATOM 654 C C . ARG A 1 90 ? 17.326 -7.024 -0.701 1.00 63.97 90 ARG A C 1
ATOM 656 O O . ARG A 1 90 ? 17.285 -6.071 0.065 1.00 63.97 90 ARG A O 1
ATOM 663 N N . GLY A 1 91 ? 17.284 -6.924 -2.038 1.00 79.38 91 GLY A N 1
ATOM 664 C CA . GLY A 1 91 ? 17.351 -5.664 -2.810 1.00 79.38 91 GLY A CA 1
ATOM 665 C C . GLY A 1 91 ? 16.211 -4.667 -2.556 1.00 79.38 91 GLY A C 1
ATOM 666 O O . GLY A 1 91 ? 15.793 -4.450 -1.421 1.00 79.38 91 GLY A O 1
ATOM 667 N N . ASP A 1 92 ? 15.613 -4.097 -3.596 1.00 89.50 92 ASP A N 1
ATOM 668 C CA . ASP A 1 92 ? 14.412 -3.276 -3.398 1.00 89.50 92 ASP A CA 1
ATOM 669 C C . ASP A 1 92 ? 13.147 -4.145 -3.334 1.00 89.50 92 ASP A C 1
ATOM 671 O O . ASP A 1 92 ? 13.081 -5.204 -3.968 1.00 89.50 92 ASP A O 1
ATOM 675 N N . GLY A 1 93 ? 12.164 -3.753 -2.520 1.00 92.56 93 GLY A N 1
ATOM 676 C CA . GLY A 1 93 ? 10.923 -4.520 -2.393 1.00 92.56 93 GLY A CA 1
ATOM 677 C C . GLY A 1 93 ? 9.932 -3.988 -1.361 1.00 92.56 93 GLY A C 1
ATOM 678 O O . GLY A 1 93 ? 10.268 -3.146 -0.530 1.00 92.56 93 GLY A O 1
ATOM 679 N N . VAL A 1 94 ? 8.704 -4.502 -1.417 1.00 95.44 94 VAL A N 1
ATOM 680 C CA . VAL A 1 94 ? 7.614 -4.150 -0.498 1.00 95.44 94 VAL A CA 1
ATOM 681 C C . VAL A 1 94 ? 7.082 -5.413 0.171 1.00 95.44 94 VAL A C 1
ATOM 683 O O . VAL A 1 94 ? 6.774 -6.387 -0.505 1.00 95.44 94 VAL A O 1
ATOM 686 N N . THR A 1 95 ? 6.926 -5.391 1.488 1.00 97.38 95 THR A N 1
ATOM 687 C CA . THR A 1 95 ? 6.266 -6.451 2.256 1.00 97.38 95 THR A CA 1
ATOM 688 C C . THR A 1 95 ? 5.040 -5.868 2.932 1.00 97.38 95 THR A C 1
ATOM 690 O O . THR A 1 95 ? 5.141 -4.868 3.639 1.00 97.38 95 THR A O 1
ATOM 693 N N . VAL A 1 96 ? 3.891 -6.504 2.737 1.00 98.19 96 VAL A N 1
ATOM 694 C CA . VAL A 1 96 ? 2.618 -6.120 3.347 1.00 98.19 96 VAL A CA 1
ATOM 695 C C . VAL A 1 96 ? 2.147 -7.239 4.261 1.00 98.19 96 VAL A C 1
ATOM 697 O O . VAL A 1 96 ? 2.113 -8.403 3.859 1.00 98.19 96 VAL A O 1
ATOM 700 N N . SER A 1 97 ? 1.757 -6.894 5.486 1.00 97.50 97 SER A N 1
ATOM 701 C CA . SER A 1 97 ? 1.148 -7.819 6.440 1.00 97.50 97 SER A CA 1
ATOM 702 C C . SER A 1 97 ? 0.020 -7.164 7.226 1.00 97.50 97 SER A C 1
ATOM 704 O O . SER A 1 97 ? 0.094 -5.989 7.576 1.00 97.50 97 SER A O 1
ATOM 706 N N . ARG A 1 98 ? -1.041 -7.929 7.520 1.00 95.75 98 ARG A N 1
ATOM 707 C CA . ARG A 1 98 ? -2.174 -7.493 8.364 1.00 95.75 98 ARG A CA 1
ATOM 708 C C . ARG A 1 98 ? -2.761 -6.132 7.963 1.00 95.75 98 ARG A C 1
ATOM 710 O O . ARG A 1 98 ? -3.267 -5.408 8.809 1.00 95.75 98 ARG A O 1
ATOM 717 N N . THR A 1 99 ? -2.679 -5.756 6.693 1.00 97.12 99 THR A N 1
ATOM 718 C CA . THR A 1 99 ? -3.009 -4.392 6.263 1.00 97.12 99 THR A CA 1
ATOM 719 C C . THR A 1 99 ? -4.350 -4.387 5.550 1.00 97.12 99 THR A C 1
ATOM 721 O O . THR A 1 99 ? -4.600 -5.240 4.698 1.00 97.12 99 THR A O 1
ATOM 724 N N . ARG A 1 100 ? -5.217 -3.436 5.904 1.00 96.31 100 ARG A N 1
ATOM 725 C CA . ARG A 1 100 ? -6.442 -3.147 5.151 1.00 96.31 100 ARG A CA 1
ATOM 726 C C . ARG A 1 100 ? -6.105 -2.217 3.998 1.00 96.31 100 ARG A C 1
ATOM 728 O O . ARG A 1 100 ? -5.354 -1.258 4.174 1.00 96.31 100 ARG A O 1
ATOM 735 N N . ILE A 1 101 ? -6.663 -2.517 2.836 1.00 95.19 101 ILE A N 1
ATOM 736 C CA . ILE A 1 101 ? -6.486 -1.729 1.622 1.00 95.19 101 ILE A CA 1
ATOM 737 C C . ILE A 1 101 ? -7.877 -1.491 1.047 1.00 95.19 101 ILE A C 1
ATOM 739 O O . ILE A 1 101 ? -8.583 -2.449 0.734 1.00 95.19 101 ILE A O 1
ATOM 743 N N . GLU A 1 102 ? -8.268 -0.225 0.963 1.00 92.38 102 GLU A N 1
ATOM 744 C CA . GLU A 1 102 ? -9.611 0.208 0.585 1.00 92.38 102 GLU A CA 1
ATOM 745 C C . GLU A 1 102 ? -9.532 1.261 -0.526 1.00 92.38 102 GLU A C 1
ATOM 747 O O . GLU A 1 102 ? -8.674 2.145 -0.503 1.00 92.38 102 GLU A O 1
ATOM 752 N N . GLY A 1 103 ? -10.436 1.158 -1.502 1.00 87.50 103 GLY A N 1
ATOM 753 C CA . GLY A 1 103 ? -10.439 2.017 -2.686 1.00 87.50 103 GLY A CA 1
ATOM 754 C C . GLY A 1 103 ? -9.322 1.710 -3.693 1.00 87.50 103 GLY A C 1
ATOM 755 O O . GLY A 1 103 ? -8.442 0.876 -3.464 1.00 87.50 103 GLY A O 1
ATOM 756 N N . GLY A 1 104 ? -9.377 2.399 -4.835 1.00 84.19 104 GLY A N 1
ATOM 757 C CA . GLY A 1 104 ? -8.464 2.202 -5.962 1.00 84.19 104 GLY A CA 1
ATOM 758 C C . GLY A 1 104 ? -8.717 0.929 -6.782 1.00 84.19 104 GLY A C 1
ATOM 759 O O . GLY A 1 104 ? -9.432 0.011 -6.381 1.00 84.19 104 GLY A O 1
ATOM 760 N N . ALA A 1 105 ? -8.107 0.867 -7.966 1.00 85.75 105 ALA A N 1
ATOM 761 C CA . ALA A 1 105 ? -8.284 -0.239 -8.915 1.00 85.75 105 ALA A CA 1
ATOM 762 C C . ALA A 1 105 ? -7.459 -1.487 -8.566 1.00 85.75 105 ALA A C 1
ATOM 764 O O . ALA A 1 105 ? -7.780 -2.606 -8.970 1.00 85.75 105 ALA A O 1
ATOM 765 N N . LYS A 1 106 ? -6.324 -1.272 -7.896 1.00 90.25 106 LYS A N 1
ATOM 766 C CA . LYS A 1 106 ? -5.309 -2.278 -7.565 1.00 90.25 106 LYS A CA 1
ATOM 767 C C . LYS A 1 106 ? -4.730 -1.955 -6.198 1.00 90.25 106 LYS A C 1
ATOM 769 O O . LYS A 1 106 ? -4.610 -0.788 -5.855 1.00 90.25 106 LYS A O 1
ATOM 774 N N . ALA A 1 107 ? -4.298 -2.975 -5.458 1.00 92.94 107 ALA A N 1
ATOM 775 C CA . ALA A 1 107 ? -3.631 -2.781 -4.169 1.00 92.94 107 ALA A CA 1
ATOM 776 C C . ALA A 1 107 ? -2.197 -2.243 -4.314 1.00 92.94 107 ALA A C 1
ATOM 778 O O . ALA A 1 107 ? -1.740 -1.443 -3.497 1.00 92.94 107 ALA A O 1
ATOM 779 N N . VAL A 1 108 ? -1.483 -2.699 -5.348 1.00 94.06 108 VAL A N 1
ATOM 780 C CA . VAL A 1 108 ? -0.100 -2.310 -5.622 1.00 94.06 108 VAL A CA 1
ATOM 781 C C . VAL A 1 108 ? 0.169 -2.199 -7.121 1.00 94.06 108 VAL A C 1
ATOM 783 O O . VAL A 1 108 ? -0.302 -3.015 -7.916 1.00 94.06 108 VAL A O 1
ATOM 786 N N . LEU A 1 109 ? 0.948 -1.187 -7.496 1.00 92.44 109 LEU A N 1
ATOM 787 C CA . LEU A 1 109 ? 1.453 -0.953 -8.842 1.00 92.44 109 LEU A CA 1
ATOM 788 C C . LEU A 1 109 ? 2.977 -0.917 -8.785 1.00 92.44 109 LEU A C 1
ATOM 790 O O . LEU A 1 109 ? 3.558 -0.212 -7.962 1.00 92.44 109 LEU A O 1
ATOM 794 N N . THR A 1 110 ? 3.630 -1.662 -9.668 1.00 90.44 110 THR A N 1
ATOM 795 C CA . THR A 1 110 ? 5.088 -1.680 -9.784 1.00 90.44 110 THR A CA 1
ATOM 796 C C . THR A 1 110 ? 5.509 -1.142 -11.143 1.00 90.44 110 THR A C 1
ATOM 798 O O . THR A 1 110 ? 4.868 -1.422 -12.156 1.00 90.44 110 THR A O 1
ATOM 801 N N . SER A 1 111 ? 6.596 -0.374 -11.183 1.00 80.50 111 SER A N 1
ATOM 802 C CA . SER A 1 111 ? 7.326 -0.113 -12.423 1.00 80.50 111 SER A CA 1
ATOM 803 C C . SER A 1 111 ? 8.617 -0.924 -12.416 1.00 80.50 111 SER A C 1
ATOM 805 O O . SER A 1 111 ? 9.373 -0.845 -11.454 1.00 80.50 111 SER A O 1
ATOM 807 N N . GLY A 1 112 ? 8.897 -1.678 -13.477 1.00 74.75 112 GLY A N 1
ATOM 808 C CA . GLY A 1 112 ? 10.140 -2.442 -13.602 1.00 74.75 112 GLY A CA 1
ATOM 809 C C . GLY A 1 112 ? 9.958 -3.942 -13.379 1.00 74.75 112 GLY A C 1
ATOM 810 O O . GLY A 1 112 ? 8.976 -4.521 -13.831 1.00 74.75 112 GLY A O 1
ATOM 811 N N . THR A 1 113 ? 10.940 -4.582 -12.740 1.00 81.12 113 THR A N 1
ATOM 812 C CA . THR A 1 113 ? 11.074 -6.053 -12.672 1.00 81.12 113 THR A CA 1
ATOM 813 C C . THR A 1 113 ? 10.598 -6.669 -11.355 1.00 81.12 113 THR A C 1
ATOM 815 O O . THR A 1 113 ? 10.841 -7.850 -11.107 1.00 81.12 113 THR A O 1
ATOM 818 N N . LEU A 1 114 ? 9.944 -5.883 -10.496 1.00 87.69 114 LEU A N 1
ATOM 819 C CA . LEU A 1 114 ? 9.343 -6.400 -9.272 1.00 87.69 114 LEU A CA 1
ATOM 820 C C . LEU A 1 114 ? 8.035 -7.131 -9.575 1.00 87.69 114 LEU A C 1
ATOM 822 O O . LEU A 1 114 ? 7.160 -6.598 -10.264 1.00 87.69 114 LEU A O 1
ATOM 826 N N . VAL A 1 115 ? 7.891 -8.318 -8.995 1.00 90.62 115 VAL A N 1
ATOM 827 C CA . VAL A 1 115 ? 6.731 -9.193 -9.142 1.00 90.62 115 VAL A CA 1
ATOM 828 C C . VAL A 1 115 ? 5.997 -9.337 -7.814 1.00 90.62 115 VAL A C 1
ATOM 830 O O . VAL A 1 115 ? 6.605 -9.396 -6.746 1.00 90.62 115 VAL A O 1
ATOM 833 N N . LEU A 1 116 ? 4.667 -9.378 -7.891 1.00 93.69 116 LEU A N 1
ATOM 834 C CA . LEU A 1 116 ? 3.805 -9.679 -6.754 1.00 93.69 116 LEU A CA 1
ATOM 835 C C . LEU A 1 116 ? 3.857 -11.184 -6.460 1.00 93.69 116 LEU A C 1
ATOM 837 O O . LEU A 1 116 ? 3.602 -11.995 -7.350 1.00 93.69 116 LEU A O 1
ATOM 841 N N . GLN A 1 117 ? 4.136 -11.553 -5.213 1.00 93.94 117 GLN A N 1
ATOM 842 C CA . GLN A 1 117 ? 4.243 -12.940 -4.764 1.00 93.94 117 GLN A CA 1
ATOM 843 C C . GLN A 1 117 ? 3.738 -13.115 -3.325 1.00 93.94 117 GLN A C 1
ATOM 845 O O . GLN A 1 117 ? 3.404 -12.146 -2.640 1.00 93.94 117 GLN A O 1
ATOM 850 N N . SER A 1 118 ? 3.656 -14.369 -2.869 1.00 95.12 118 SER A N 1
ATOM 851 C CA . SER A 1 118 ? 3.270 -14.715 -1.489 1.00 95.12 118 SER A CA 1
ATOM 852 C C . SER A 1 118 ? 1.928 -14.103 -1.049 1.00 95.12 118 SER A C 1
ATOM 854 O O . SER A 1 118 ? 1.756 -13.709 0.104 1.00 95.12 118 SER A O 1
ATOM 856 N N . VAL A 1 119 ? 0.974 -13.996 -1.980 1.00 96.94 119 VAL A N 1
ATOM 857 C CA . VAL A 1 119 ? -0.302 -13.308 -1.751 1.00 96.94 119 VAL A CA 1
ATOM 858 C C . VAL A 1 119 ? -1.227 -14.157 -0.886 1.00 96.94 119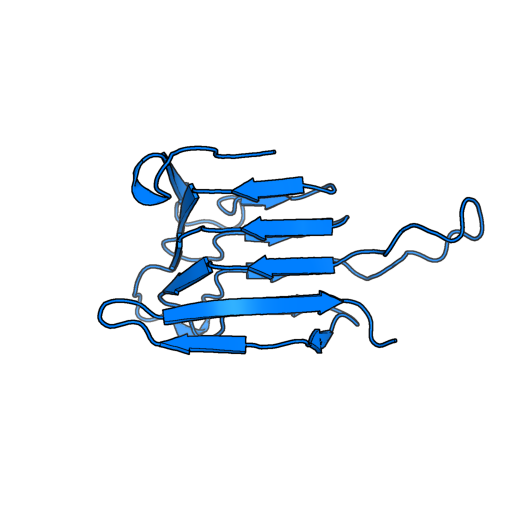 VAL A C 1
ATOM 860 O O . VAL A 1 119 ? -1.562 -15.292 -1.225 1.00 96.94 119 VAL A O 1
ATOM 863 N N . ARG A 1 120 ? -1.705 -13.572 0.210 1.00 97.44 120 ARG A N 1
ATOM 864 C CA . ARG A 1 120 ? -2.751 -14.120 1.068 1.00 97.44 120 ARG A CA 1
ATOM 865 C C . ARG A 1 120 ? -3.743 -13.024 1.431 1.00 97.44 120 ARG A C 1
ATOM 867 O O . ARG A 1 120 ? -3.369 -11.913 1.795 1.00 97.44 120 ARG A O 1
ATOM 874 N N . VAL A 1 121 ? -5.021 -13.379 1.393 1.00 95.81 121 VAL A N 1
ATOM 875 C CA . VAL A 1 121 ? -6.125 -12.504 1.788 1.00 95.81 121 VAL A CA 1
ATOM 876 C C . VAL A 1 121 ? -6.943 -13.211 2.861 1.00 95.81 121 VAL A C 1
ATOM 878 O O . VAL A 1 121 ? -7.249 -14.396 2.723 1.00 95.81 121 VAL A O 1
ATOM 881 N N . ILE A 1 122 ? -7.271 -12.507 3.944 1.00 95.12 122 ILE A N 1
ATOM 882 C CA . ILE A 1 122 ? -8.155 -13.009 4.999 1.00 95.12 122 ILE A CA 1
ATOM 883 C C . ILE A 1 122 ? -9.393 -12.124 5.051 1.00 95.12 122 ILE A C 1
ATOM 885 O O . ILE A 1 122 ? -9.298 -10.921 5.284 1.00 95.12 122 ILE A O 1
ATOM 889 N N . TYR A 1 123 ? -10.552 -12.747 4.865 1.00 92.69 123 TYR A N 1
ATOM 890 C CA . TYR A 1 123 ? -11.848 -12.098 4.998 1.00 92.69 123 TYR A CA 1
ATOM 891 C C . TYR A 1 123 ? -12.299 -12.187 6.454 1.00 92.69 123 TYR A C 1
ATOM 893 O O . TYR A 1 123 ? -12.618 -13.266 6.955 1.00 92.69 123 TYR A O 1
ATOM 901 N N . GLY A 1 124 ? -12.275 -11.052 7.145 1.00 87.06 124 GLY A N 1
ATOM 902 C CA . GLY A 1 124 ? -12.913 -10.888 8.442 1.00 87.06 124 GLY A CA 1
ATOM 903 C C . GLY A 1 124 ? -14.390 -10.527 8.289 1.00 87.06 124 GLY A C 1
ATOM 904 O O . GLY A 1 124 ? -14.905 -10.342 7.189 1.00 87.06 124 GLY A O 1
ATOM 905 N N . ARG A 1 125 ? -15.085 -10.389 9.421 1.00 87.56 125 ARG A N 1
ATOM 906 C CA . ARG A 1 125 ? -16.508 -10.013 9.432 1.00 87.56 125 ARG A CA 1
ATOM 907 C C . ARG A 1 125 ? -16.750 -8.569 8.975 1.00 87.56 125 ARG A C 1
ATOM 909 O O . ARG A 1 125 ? -17.809 -8.281 8.433 1.00 87.56 125 ARG A O 1
ATOM 916 N N . THR A 1 126 ? -15.797 -7.676 9.234 1.00 86.75 126 THR A N 1
ATOM 917 C CA . THR A 1 126 ? -15.930 -6.225 9.014 1.00 86.75 126 THR A CA 1
ATOM 918 C C . THR A 1 126 ? -14.857 -5.646 8.099 1.00 86.75 126 THR A C 1
ATOM 920 O O . THR A 1 126 ? -14.933 -4.474 7.750 1.00 86.75 126 THR A O 1
ATOM 923 N N . SER A 1 127 ? -13.847 -6.431 7.723 1.00 88.00 127 SER A N 1
ATOM 924 C CA . SER A 1 127 ? -12.734 -5.959 6.905 1.00 88.00 127 SER A CA 1
ATOM 925 C C . SER A 1 127 ? -12.016 -7.104 6.200 1.00 88.00 127 SER A C 1
ATOM 927 O O . SER A 1 127 ? -12.116 -8.270 6.592 1.00 88.00 127 SER A O 1
ATOM 929 N N . VAL A 1 128 ? -11.271 -6.752 5.155 1.00 94.31 128 VAL A N 1
ATOM 930 C CA . VAL A 1 128 ? -10.399 -7.663 4.414 1.00 94.31 128 VAL A CA 1
ATOM 931 C C . VAL A 1 128 ? -8.952 -7.280 4.695 1.00 94.31 128 VAL A C 1
ATOM 933 O O . VAL A 1 128 ? -8.574 -6.115 4.581 1.00 94.31 128 VAL A O 1
ATOM 936 N N . LEU A 1 129 ? -8.146 -8.263 5.084 1.00 96.50 129 LEU A N 1
ATOM 937 C CA . LEU A 1 129 ? -6.737 -8.078 5.409 1.00 96.50 129 LEU A CA 1
ATOM 938 C C . LEU A 1 129 ? -5.855 -8.715 4.340 1.00 96.50 129 LEU A C 1
ATOM 940 O O . LEU A 1 129 ? -6.100 -9.847 3.910 1.00 96.50 129 LEU A O 1
ATOM 944 N N . PHE A 1 130 ? -4.800 -8.000 3.964 1.00 97.56 130 PHE A N 1
ATOM 945 C CA . PHE A 1 130 ? -3.865 -8.391 2.920 1.00 97.56 130 PHE A CA 1
ATOM 946 C C . PHE A 1 130 ? -2.483 -8.720 3.489 1.00 97.56 130 PHE A C 1
ATOM 948 O O . PHE A 1 130 ? -1.966 -8.046 4.388 1.00 97.56 130 PHE A O 1
ATOM 955 N N . TRP A 1 131 ? -1.884 -9.760 2.912 1.00 97.88 131 TRP A N 1
ATOM 956 C CA . TRP A 1 131 ? -0.474 -10.102 3.014 1.00 97.88 131 TRP A CA 1
ATOM 957 C C . TRP A 1 131 ? 0.054 -10.359 1.616 1.00 97.88 131 TRP A C 1
ATOM 959 O O . TRP A 1 131 ? -0.559 -11.112 0.861 1.00 97.88 131 TRP A O 1
ATOM 969 N N . PHE A 1 132 ? 1.176 -9.751 1.270 1.00 97.50 132 PHE A N 1
ATOM 970 C CA . PHE A 1 132 ? 1.877 -10.052 0.032 1.00 97.50 132 PHE A CA 1
ATOM 971 C C . PHE A 1 132 ? 3.282 -9.472 0.066 1.00 97.50 132 PHE A C 1
ATOM 973 O O . PHE A 1 132 ? 3.606 -8.598 0.872 1.00 97.50 132 PHE A O 1
ATOM 980 N N . GLU A 1 133 ? 4.103 -9.943 -0.856 1.00 95.88 133 GLU A N 1
ATOM 981 C CA . GLU A 1 133 ? 5.434 -9.422 -1.098 1.00 95.88 133 GLU A CA 1
ATOM 982 C C . GLU A 1 133 ? 5.538 -8.951 -2.543 1.00 95.88 133 GLU A C 1
ATOM 984 O O . GLU A 1 133 ? 4.909 -9.492 -3.450 1.00 95.88 133 GLU A O 1
ATOM 989 N N . VAL A 1 134 ? 6.343 -7.923 -2.748 1.00 93.88 134 VAL A N 1
ATOM 990 C CA . VAL A 1 134 ? 6.695 -7.389 -4.052 1.00 93.88 134 VAL A CA 1
ATOM 991 C C . VAL A 1 134 ? 8.210 -7.338 -4.103 1.00 93.88 134 VAL A C 1
ATOM 993 O O . VAL A 1 134 ? 8.826 -6.450 -3.514 1.00 93.88 134 VAL A O 1
ATOM 996 N N . GLU A 1 135 ? 8.813 -8.312 -4.770 1.00 90.62 135 GLU A N 1
ATOM 997 C CA . GLU A 1 135 ? 10.266 -8.487 -4.830 1.00 90.62 135 GLU A CA 1
ATOM 998 C C . GLU A 1 135 ? 10.698 -8.862 -6.254 1.00 90.62 135 GLU A C 1
ATOM 1000 O O . GLU A 1 135 ? 9.867 -9.062 -7.138 1.00 90.62 135 GLU A O 1
ATOM 1005 N N . HIS A 1 136 ? 12.003 -8.920 -6.516 1.00 84.38 136 HIS A N 1
ATOM 1006 C CA . HIS A 1 136 ? 12.491 -9.471 -7.778 1.00 84.38 136 HIS A CA 1
ATOM 1007 C C . HIS A 1 136 ? 12.202 -10.968 -7.847 1.00 84.38 136 HIS A C 1
ATOM 1009 O O . HIS A 1 136 ? 12.352 -11.671 -6.850 1.00 84.38 136 HIS A O 1
ATOM 1015 N N . GLN A 1 137 ? 11.833 -11.441 -9.037 1.00 71.38 137 GLN A N 1
ATOM 1016 C CA . GLN A 1 137 ? 11.636 -12.863 -9.286 1.00 71.38 137 GLN A CA 1
ATOM 1017 C C . GLN A 1 137 ? 12.949 -13.613 -9.015 1.00 71.38 137 GLN A C 1
ATOM 1019 O O . GLN A 1 137 ? 13.968 -13.316 -9.644 1.00 71.38 137 GLN A O 1
ATOM 1024 N N . SER A 1 138 ? 12.918 -14.520 -8.038 1.00 59.00 138 SER A N 1
ATOM 1025 C CA . SER A 1 138 ? 14.024 -15.420 -7.689 1.00 59.00 138 SER A CA 1
ATOM 1026 C C . SER A 1 138 ? 14.211 -16.522 -8.718 1.00 59.00 138 SER A C 1
ATOM 1028 O O . SER A 1 138 ? 13.165 -17.058 -9.154 1.00 59.00 138 SER A O 1
#

pLDDT: mean 84.19, std 14.09, range [42.28, 98.19]

Organism: Chenopodium quinoa (NCBI:txid63459)

Radius of gyration: 14.83 Å; chains: 1; bounding box: 47×32×33 Å

Secondary structure (DSSP, 8-state):
-EE--SSGGGSEEEE-SSTT-SEEE-S-EEEES-EEEESSS-SEEE-SSEEEEES-EEEE---TTGGG--SEEE----------S-TT---SEEEEEEEEEESSS-SEEE-SSEEEEEEEEEE-SS-EEEEEEEEE--

Sequence (138 aa):
MIGGGELPEETTLLCSRGTDSALELLSTCKITNLTVKAELGCCLLHRSGRLIIDSCLLQCETDPLDYLSCPIVSTTTGPKKLPSLSSNSRGDGVTVSRTRIEGGAKAVLTSGTLVLQSVRVIYGRTSVLFWFEVEHQS